Protein AF-A0A034WUW1-F1 (afdb_monomer)

pLDDT: mean 72.84, std 23.63, range [31.59, 98.5]

Foldseek 3Di:
DDDDDDPVNVVVVLVVVVVVLVVQVVVCDPVRRDDRPPPCNVVVCVVPVVCVVPPPVVVVVVVPPPDDDDDDDDDDDDDDDDDDDDDDDDDDDDDDDDDDDPDDDDDDDPPDPPPPPVVVVVVVVVVVVVVVVVVVVVVVVVVVVVVVVVVVVVVVVVVVVVVVVVVVVVVVD

Sequence (173 aa):
MAQKYTAEKIHCKVKNMTKKYREEKTKIGPSGGSPSPWRHYNAVNRIVGCTAVNSALYIETYSYSENSTLNQLLPPSDPPLSPPLPSPSCPLPPSLPSPSLSCPMPSPSPSSATRKRNFSAELLKVLKKQTDILERVADETKHVSEEIIQTVRQHNNLSERFLTLMENIAEKL

Mean predicted aligned error: 21.54 Å

Organism: Bactrocera dorsalis (NCBI:txid27457)

Structure (mmCIF, N/CA/C/O backbone):
data_AF-A0A034WUW1-F1
#
_entry.id   AF-A0A034WUW1-F1
#
loop_
_atom_site.group_PDB
_atom_site.id
_atom_site.type_symbol
_atom_site.label_atom_id
_atom_site.label_alt_id
_atom_site.label_comp_id
_atom_site.label_asym_id
_atom_site.label_entity_id
_atom_site.label_seq_id
_atom_site.pdbx_PDB_ins_code
_atom_site.Cartn_x
_atom_site.Cartn_y
_atom_site.Cartn_z
_atom_site.occupancy
_atom_site.B_iso_or_equiv
_atom_site.auth_seq_id
_atom_site.auth_comp_id
_atom_site.auth_asym_id
_atom_site.auth_atom_id
_atom_site.pdbx_PDB_model_num
ATOM 1 N N . MET A 1 1 ? 29.077 -32.506 -0.656 1.00 51.03 1 MET A N 1
ATOM 2 C CA . MET A 1 1 ? 30.071 -31.476 -0.271 1.00 51.03 1 MET A CA 1
ATOM 3 C C . MET A 1 1 ? 29.436 -30.101 -0.419 1.00 51.03 1 MET A C 1
ATOM 5 O O . MET A 1 1 ? 28.854 -29.847 -1.465 1.00 51.03 1 MET A O 1
ATOM 9 N N . ALA A 1 2 ? 29.501 -29.235 0.597 1.00 67.25 2 ALA A N 1
ATOM 10 C CA . ALA A 1 2 ? 28.924 -27.890 0.513 1.00 67.25 2 ALA A CA 1
ATOM 11 C C . ALA A 1 2 ? 29.846 -26.946 -0.280 1.00 67.25 2 ALA A C 1
ATOM 13 O O . ALA A 1 2 ? 31.010 -26.757 0.075 1.00 67.25 2 ALA A O 1
ATOM 14 N N . GLN A 1 3 ? 29.329 -26.342 -1.351 1.00 76.44 3 GLN A N 1
ATOM 15 C CA . GLN A 1 3 ? 30.064 -25.359 -2.146 1.00 76.44 3 GLN A CA 1
ATOM 16 C C . GLN A 1 3 ? 30.228 -24.066 -1.331 1.00 76.44 3 GLN A C 1
ATOM 18 O O . GLN A 1 3 ? 29.282 -23.293 -1.201 1.00 76.44 3 GLN A O 1
ATOM 23 N N . LYS A 1 4 ? 31.430 -23.805 -0.805 1.00 84.06 4 LYS A N 1
ATOM 24 C CA . LYS A 1 4 ? 31.742 -22.513 -0.175 1.00 84.06 4 LYS A CA 1
ATOM 25 C C . LYS A 1 4 ? 31.723 -21.403 -1.239 1.00 84.06 4 LYS A C 1
ATOM 27 O O . LYS A 1 4 ? 32.369 -21.525 -2.286 1.00 84.06 4 LYS A O 1
ATOM 32 N N . TYR A 1 5 ? 30.974 -20.334 -0.972 1.00 87.94 5 TYR A N 1
ATOM 33 C CA . TYR A 1 5 ? 30.911 -19.126 -1.795 1.00 87.94 5 TYR A CA 1
ATOM 34 C C . TYR A 1 5 ? 31.465 -17.943 -0.997 1.00 87.94 5 TYR A C 1
ATOM 36 O O . TYR A 1 5 ? 30.877 -17.553 0.005 1.00 87.94 5 TYR A O 1
ATOM 44 N N . THR A 1 6 ? 32.580 -17.372 -1.449 1.00 93.44 6 THR A N 1
ATOM 45 C CA . THR A 1 6 ? 33.128 -16.115 -0.915 1.00 93.44 6 THR A CA 1
ATOM 46 C C . THR A 1 6 ? 32.320 -14.915 -1.414 1.00 93.44 6 THR A C 1
ATOM 48 O O . THR A 1 6 ? 31.719 -14.982 -2.495 1.00 93.44 6 THR A O 1
ATOM 51 N N . ALA A 1 7 ? 32.330 -13.809 -0.666 1.00 90.75 7 ALA A N 1
ATOM 52 C CA . ALA A 1 7 ? 31.586 -12.593 -0.996 1.00 90.75 7 ALA A CA 1
ATOM 53 C C . ALA A 1 7 ? 31.936 -12.054 -2.396 1.00 90.75 7 ALA A C 1
ATOM 55 O O . ALA A 1 7 ? 31.043 -11.753 -3.187 1.00 90.75 7 ALA A O 1
ATOM 56 N N . GLU A 1 8 ? 33.216 -12.062 -2.766 1.00 90.81 8 GLU A N 1
ATOM 57 C CA . GLU A 1 8 ? 33.737 -11.615 -4.065 1.00 90.81 8 GLU A CA 1
ATOM 58 C C . GLU A 1 8 ? 33.175 -12.476 -5.200 1.00 90.81 8 GLU A C 1
ATOM 60 O O . GLU A 1 8 ? 32.780 -11.973 -6.253 1.00 90.81 8 GLU A O 1
ATOM 65 N N . LYS A 1 9 ? 33.077 -13.794 -4.978 1.00 92.31 9 LYS A N 1
ATOM 66 C CA . LYS A 1 9 ? 32.525 -14.745 -5.952 1.00 92.31 9 LYS A CA 1
ATOM 67 C C . LYS A 1 9 ? 31.029 -14.514 -6.165 1.00 92.31 9 LYS A C 1
ATOM 69 O O . LYS A 1 9 ? 30.561 -14.609 -7.301 1.00 92.31 9 LYS A O 1
ATOM 74 N N . ILE A 1 10 ? 30.290 -14.186 -5.102 1.00 92.69 10 ILE A N 1
ATOM 75 C CA . ILE A 1 10 ? 28.871 -13.809 -5.174 1.00 92.69 10 ILE A CA 1
ATOM 76 C C . ILE A 1 10 ? 28.727 -12.472 -5.909 1.00 92.69 10 ILE A C 1
ATOM 78 O O . ILE A 1 10 ? 27.993 -12.402 -6.893 1.00 92.69 10 ILE A O 1
ATOM 82 N N . HIS A 1 11 ? 29.479 -11.445 -5.511 1.00 89.00 11 HIS A N 1
ATOM 83 C CA . HIS A 1 11 ? 29.466 -10.117 -6.124 1.00 89.00 11 HIS A CA 1
ATOM 84 C C . HIS A 1 11 ? 29.768 -10.171 -7.631 1.00 89.00 11 HIS A C 1
ATOM 86 O O . HIS A 1 11 ? 28.980 -9.683 -8.445 1.00 89.00 11 HIS A O 1
ATOM 92 N N . CYS A 1 12 ? 30.839 -10.859 -8.037 1.00 91.12 12 CYS A N 1
ATOM 93 C CA . CYS A 1 12 ? 31.170 -11.073 -9.446 1.00 91.12 12 CYS A CA 1
ATOM 94 C C . CYS A 1 12 ? 30.067 -11.838 -10.195 1.00 91.12 12 CYS A C 1
ATOM 96 O O . CYS A 1 12 ? 29.755 -11.507 -11.342 1.00 91.12 12 CYS A O 1
ATOM 98 N N . LYS A 1 13 ? 29.423 -12.831 -9.561 1.00 93.06 13 LYS A N 1
ATOM 99 C CA . LYS A 1 13 ? 28.287 -13.544 -10.164 1.00 93.06 13 LYS A CA 1
ATOM 100 C C . LYS A 1 13 ? 27.092 -12.611 -10.376 1.00 93.06 13 LYS A C 1
ATOM 102 O O . LYS A 1 13 ? 26.541 -12.611 -11.475 1.00 93.06 13 LYS A O 1
ATOM 107 N N . VAL A 1 14 ? 26.732 -11.795 -9.384 1.00 91.62 14 VAL A N 1
ATOM 108 C CA . VAL A 1 14 ? 25.647 -10.803 -9.478 1.00 91.62 14 VAL A CA 1
ATOM 109 C C . VAL A 1 14 ? 25.948 -9.778 -10.573 1.00 91.62 14 VAL A C 1
ATOM 111 O O . VAL A 1 14 ? 25.128 -9.604 -11.473 1.00 91.62 14 VAL A O 1
ATOM 114 N N . LYS A 1 15 ? 27.145 -9.175 -10.581 1.00 90.44 15 LYS A N 1
ATOM 115 C CA . LYS A 1 15 ? 27.585 -8.207 -11.604 1.00 90.44 15 LYS A CA 1
ATOM 116 C C . LYS A 1 15 ? 27.457 -8.781 -13.020 1.00 90.44 15 LYS A C 1
ATOM 118 O O . LYS A 1 15 ? 26.877 -8.139 -13.896 1.00 90.44 15 LYS A O 1
ATOM 123 N N . ASN A 1 16 ? 27.908 -10.019 -13.227 1.00 93.69 16 ASN A N 1
ATOM 124 C CA . ASN A 1 16 ? 27.829 -10.699 -14.522 1.00 93.69 16 ASN A CA 1
ATOM 125 C C . ASN A 1 16 ? 26.386 -11.049 -14.937 1.00 93.69 16 ASN A C 1
ATOM 127 O O . ASN A 1 16 ? 26.044 -10.923 -16.113 1.00 93.69 16 ASN A O 1
ATOM 131 N N . MET A 1 17 ? 25.521 -11.458 -14.001 1.00 94.12 17 MET A N 1
ATOM 132 C CA . MET A 1 17 ? 24.110 -11.747 -14.303 1.00 94.12 17 MET A CA 1
ATOM 133 C C . MET A 1 17 ? 23.308 -10.476 -14.594 1.00 94.12 17 MET A C 1
ATOM 135 O O . MET A 1 17 ? 22.535 -10.457 -15.550 1.00 94.12 17 MET A O 1
ATOM 139 N N . THR A 1 18 ? 23.546 -9.394 -13.851 1.00 90.38 18 THR A N 1
ATOM 140 C CA . THR A 1 18 ? 22.932 -8.082 -14.099 1.00 90.38 18 THR A CA 1
ATOM 141 C C . THR A 1 18 ? 23.393 -7.480 -15.428 1.00 90.38 18 THR A C 1
ATOM 143 O O . THR A 1 18 ? 22.566 -6.923 -16.151 1.00 90.38 18 THR A O 1
ATOM 146 N N . LYS A 1 19 ? 24.677 -7.627 -15.799 1.00 91.94 19 LYS A N 1
ATOM 147 C CA . LYS A 1 19 ? 25.184 -7.219 -17.121 1.00 91.94 19 LYS A CA 1
ATOM 148 C C . LYS A 1 19 ? 24.450 -7.963 -18.242 1.00 91.94 19 LYS A C 1
ATOM 150 O O . LYS A 1 19 ? 23.819 -7.320 -19.078 1.00 91.94 19 LYS A O 1
ATOM 155 N N . LYS A 1 20 ? 24.436 -9.302 -18.200 1.00 92.81 20 LYS A N 1
ATOM 156 C CA . LYS A 1 20 ? 23.768 -10.122 -19.223 1.00 92.81 20 LYS A CA 1
ATOM 157 C C . LYS A 1 20 ? 22.257 -9.869 -19.302 1.00 92.81 20 LYS A C 1
ATOM 159 O O . LYS A 1 20 ? 21.698 -9.839 -20.390 1.00 92.81 20 LYS A O 1
ATOM 164 N N . TYR A 1 21 ? 21.589 -9.621 -18.174 1.00 91.44 21 TYR A N 1
ATOM 165 C CA . TYR A 1 21 ? 20.175 -9.229 -18.164 1.00 91.44 21 TYR A CA 1
ATOM 166 C C . TYR A 1 21 ? 19.915 -7.933 -18.940 1.00 91.44 21 TYR A C 1
ATOM 168 O O . TYR A 1 21 ? 18.954 -7.877 -19.703 1.00 91.44 21 TYR A O 1
ATOM 176 N N . ARG A 1 22 ? 20.774 -6.914 -18.799 1.00 88.81 22 ARG A N 1
ATOM 177 C CA . ARG A 1 22 ? 20.645 -5.658 -19.559 1.00 88.81 22 ARG A CA 1
ATOM 178 C C . ARG A 1 22 ? 20.835 -5.889 -21.062 1.00 88.81 22 ARG A C 1
ATOM 180 O O . ARG A 1 22 ? 20.045 -5.370 -21.842 1.00 88.81 22 ARG A O 1
ATOM 187 N N . GLU A 1 23 ? 21.818 -6.704 -21.446 1.00 89.44 23 GLU A N 1
ATOM 188 C CA . GLU A 1 23 ? 22.092 -7.091 -22.843 1.00 89.44 23 GLU A CA 1
ATOM 189 C C . GLU A 1 23 ? 20.962 -7.909 -23.485 1.00 89.44 23 GLU A C 1
ATOM 191 O O . GLU A 1 23 ? 20.734 -7.806 -24.685 1.00 89.44 23 GLU A O 1
ATOM 196 N N . GLU A 1 24 ? 20.250 -8.734 -22.715 1.00 89.62 24 GLU A N 1
ATOM 197 C CA . GLU A 1 24 ? 19.076 -9.465 -23.207 1.00 89.62 24 GLU A CA 1
ATOM 198 C C . GLU A 1 24 ? 17.829 -8.571 -23.254 1.00 89.62 24 GLU A C 1
ATOM 200 O O . GLU A 1 24 ? 17.064 -8.621 -24.215 1.00 89.62 24 GLU A O 1
ATOM 205 N N . LYS A 1 25 ? 17.644 -7.688 -22.263 1.00 86.94 25 LYS A N 1
ATOM 206 C CA . LYS A 1 25 ? 16.496 -6.771 -22.194 1.00 86.94 25 LYS A CA 1
ATOM 207 C C . LYS A 1 25 ? 16.450 -5.787 -23.367 1.00 86.94 25 LYS A C 1
ATOM 209 O O . LYS A 1 25 ? 15.360 -5.450 -23.821 1.00 86.94 25 LYS A O 1
ATOM 214 N N . THR A 1 26 ? 17.598 -5.346 -23.884 1.00 82.62 26 THR A N 1
ATOM 215 C CA . THR A 1 26 ? 17.645 -4.489 -25.083 1.00 82.62 26 THR A CA 1
ATOM 216 C C . THR A 1 26 ? 17.217 -5.217 -26.359 1.00 82.62 26 THR A C 1
ATOM 218 O O . THR A 1 26 ? 16.694 -4.563 -27.256 1.00 82.62 26 THR A O 1
ATOM 221 N N . LYS A 1 27 ? 17.375 -6.547 -26.440 1.00 83.81 27 LYS A N 1
ATOM 222 C CA . LYS A 1 27 ? 16.994 -7.359 -27.615 1.00 83.81 27 LYS A CA 1
ATOM 223 C C . LYS A 1 27 ? 15.494 -7.647 -27.688 1.00 83.81 27 LYS A C 1
ATOM 225 O O . LYS A 1 27 ? 14.938 -7.683 -28.777 1.00 83.81 27 LYS A O 1
ATOM 230 N N . ILE A 1 28 ? 14.844 -7.847 -26.539 1.00 82.25 28 ILE A N 1
ATOM 231 C CA . ILE A 1 28 ? 13.405 -8.172 -26.450 1.00 82.25 28 ILE A CA 1
ATOM 232 C C . ILE A 1 28 ? 12.528 -6.969 -26.854 1.00 82.25 28 ILE A C 1
ATOM 234 O O . ILE A 1 28 ? 11.404 -7.137 -27.328 1.00 82.25 28 ILE A O 1
ATOM 238 N N . GLY A 1 29 ? 13.054 -5.749 -26.702 1.00 66.56 29 GLY A N 1
ATOM 239 C CA . GLY A 1 29 ? 12.371 -4.513 -27.078 1.00 66.56 29 GLY A CA 1
ATOM 240 C C . GLY A 1 29 ? 11.182 -4.150 -26.169 1.00 66.56 29 GLY A C 1
ATOM 241 O O . GLY A 1 29 ? 10.786 -4.921 -25.293 1.00 66.56 29 GLY A O 1
ATOM 242 N N . PRO A 1 30 ? 10.601 -2.949 -26.345 1.00 64.50 30 PRO A N 1
ATOM 243 C CA . PRO A 1 30 ? 9.511 -2.463 -25.496 1.00 64.50 30 PRO A CA 1
ATOM 244 C C . PRO A 1 30 ? 8.156 -3.131 -25.783 1.00 64.50 30 PRO A C 1
ATOM 246 O O . PRO A 1 30 ? 7.302 -3.141 -24.903 1.00 64.50 30 PRO A O 1
ATOM 249 N N . SER A 1 31 ? 7.956 -3.696 -26.978 1.00 60.00 31 SER A N 1
ATOM 250 C CA . SER A 1 31 ? 6.673 -4.276 -27.413 1.00 60.00 31 SER A CA 1
ATOM 251 C C . SER A 1 31 ? 6.483 -5.754 -27.044 1.00 60.00 31 SER A C 1
ATOM 253 O O . SER A 1 31 ? 5.566 -6.382 -27.558 1.00 60.00 31 SER A O 1
A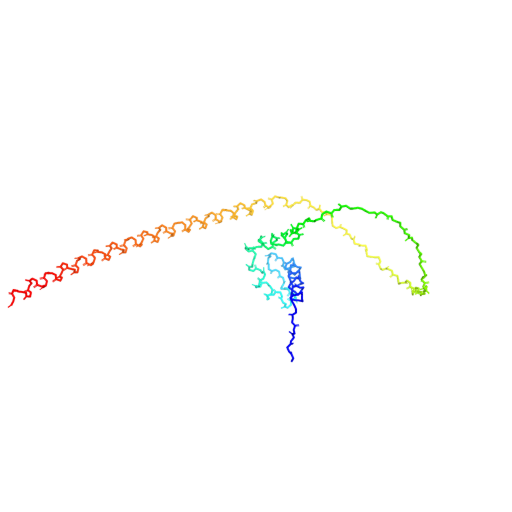TOM 255 N N . GLY A 1 32 ? 7.347 -6.329 -26.199 1.00 58.16 32 GLY A N 1
ATOM 256 C CA . GLY A 1 32 ? 7.279 -7.753 -25.849 1.00 58.16 32 GLY A CA 1
ATOM 257 C C . GLY A 1 32 ? 7.617 -8.671 -27.026 1.00 58.16 32 GLY A C 1
ATOM 258 O O . GLY A 1 32 ? 6.851 -9.578 -27.339 1.00 58.16 32 GLY A O 1
ATOM 259 N N . GLY A 1 33 ? 8.748 -8.415 -27.695 1.00 63.00 33 GLY A N 1
ATOM 260 C CA . GLY A 1 33 ? 9.252 -9.269 -28.770 1.00 63.00 33 GLY A CA 1
ATOM 261 C C . GLY A 1 33 ? 9.662 -10.667 -28.289 1.00 63.00 33 GLY A C 1
ATOM 262 O O . GLY A 1 33 ? 9.476 -11.023 -27.124 1.00 63.00 33 GLY A O 1
ATOM 263 N N . SER A 1 34 ? 10.236 -11.460 -29.200 1.00 67.31 34 SER A N 1
ATOM 264 C CA . SER A 1 34 ? 10.596 -12.865 -28.960 1.00 67.31 34 SER A CA 1
ATOM 265 C C . SER A 1 34 ? 11.269 -13.090 -27.593 1.00 67.31 34 SER A C 1
ATOM 267 O O . SER A 1 34 ? 12.207 -12.357 -27.257 1.00 67.31 34 SER A O 1
ATOM 269 N N . PRO A 1 35 ? 10.834 -14.099 -26.808 1.00 77.25 35 PRO A N 1
ATOM 270 C CA . PRO A 1 35 ? 11.398 -14.378 -25.491 1.00 77.25 35 PRO A CA 1
ATOM 271 C C . PRO A 1 35 ? 12.921 -14.519 -25.525 1.00 77.25 35 PRO A C 1
ATOM 273 O O . PRO A 1 35 ? 13.477 -15.103 -26.456 1.00 77.25 35 PRO A O 1
ATOM 276 N N . SER A 1 36 ? 13.607 -14.029 -24.486 1.00 83.44 36 SER A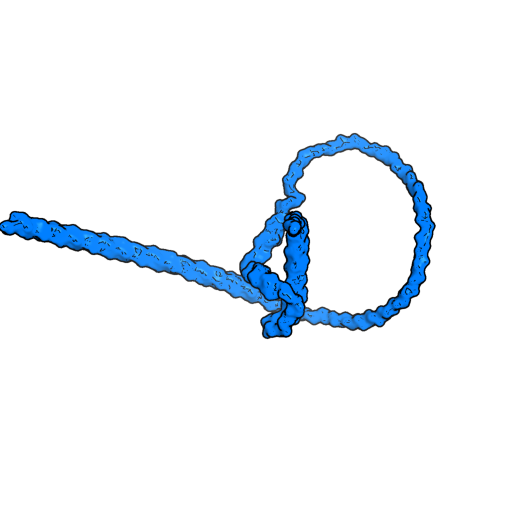 N 1
ATOM 277 C CA . SER A 1 36 ? 15.061 -14.196 -24.394 1.00 83.44 36 SER A CA 1
ATOM 278 C C . SER A 1 36 ? 15.429 -15.689 -24.412 1.00 83.44 36 SER A C 1
ATOM 280 O O . SER A 1 36 ? 14.921 -16.447 -23.579 1.00 83.44 36 SER A O 1
ATOM 282 N N . PRO A 1 37 ? 16.368 -16.120 -25.278 1.00 85.81 37 PRO A N 1
ATOM 283 C CA . PRO A 1 37 ? 16.879 -17.492 -25.279 1.00 85.81 37 PRO A CA 1
ATOM 284 C C . PRO A 1 37 ? 17.708 -17.806 -24.021 1.00 85.81 37 PRO A C 1
ATOM 286 O O . PRO A 1 37 ? 18.109 -18.947 -23.782 1.00 85.81 37 PRO A O 1
ATOM 289 N N . TRP A 1 38 ? 18.005 -16.806 -23.186 1.00 92.88 38 TRP A N 1
ATOM 290 C CA . TRP A 1 38 ? 18.744 -17.005 -21.954 1.00 92.88 38 TRP A CA 1
ATOM 291 C C . TRP A 1 38 ? 17.827 -17.512 -20.834 1.00 92.88 38 TRP A C 1
ATOM 293 O O . TRP A 1 38 ? 17.136 -16.744 -20.173 1.00 92.88 38 TRP A O 1
ATOM 303 N N . ARG A 1 39 ? 17.915 -18.815 -20.540 1.00 92.75 39 ARG A N 1
ATOM 304 C CA . ARG A 1 39 ? 17.139 -19.541 -19.506 1.00 92.75 39 ARG A CA 1
ATOM 305 C C . ARG A 1 39 ? 17.009 -18.882 -18.118 1.00 92.75 39 ARG A C 1
ATOM 307 O O . ARG A 1 39 ? 16.109 -19.232 -17.366 1.00 92.75 39 ARG A O 1
ATOM 314 N N . HIS A 1 40 ? 17.911 -17.973 -17.739 1.00 92.00 40 HIS A N 1
ATOM 315 C CA . HIS A 1 40 ? 17.858 -17.275 -16.446 1.00 92.00 40 HIS A CA 1
ATOM 316 C C . HIS A 1 40 ? 17.198 -15.886 -16.527 1.00 92.00 40 HIS A C 1
ATOM 318 O O . HIS A 1 40 ? 16.998 -15.265 -15.484 1.00 92.00 40 HIS A O 1
ATOM 324 N N . TYR A 1 41 ? 16.823 -15.409 -17.722 1.00 91.25 41 TYR A N 1
ATOM 325 C CA . TYR A 1 41 ? 16.250 -14.079 -17.940 1.00 91.25 41 TYR A CA 1
ATOM 326 C C . TYR A 1 41 ? 15.029 -13.828 -17.053 1.00 91.25 41 TYR A C 1
ATOM 328 O O . TYR A 1 41 ? 15.021 -12.854 -16.311 1.00 91.25 41 TYR A O 1
ATOM 336 N N . ASN A 1 42 ? 14.041 -14.730 -17.044 1.00 89.31 42 ASN A N 1
ATOM 337 C CA . ASN A 1 42 ? 12.825 -14.556 -16.241 1.00 89.31 42 ASN A CA 1
ATOM 338 C C . ASN A 1 42 ? 13.111 -14.509 -14.730 1.00 89.31 42 ASN A C 1
ATOM 340 O O . ASN A 1 42 ? 12.523 -13.695 -14.021 1.00 89.31 42 ASN A O 1
ATOM 344 N N . ALA A 1 43 ? 14.044 -15.328 -14.236 1.00 91.12 43 ALA A N 1
ATOM 345 C CA . ALA A 1 43 ? 14.441 -15.315 -12.829 1.00 91.12 43 ALA A CA 1
ATOM 346 C C . ALA A 1 43 ? 15.133 -13.994 -12.449 1.00 91.12 43 ALA A C 1
ATOM 348 O O . ALA A 1 43 ? 14.772 -13.370 -11.454 1.00 91.12 43 ALA A O 1
ATOM 349 N N . VAL A 1 44 ? 16.073 -13.520 -13.274 1.00 90.50 44 VAL A N 1
ATOM 350 C CA . VAL A 1 44 ? 16.772 -12.248 -13.032 1.00 90.50 44 VAL A CA 1
ATOM 351 C C . VAL A 1 44 ? 15.841 -11.049 -13.240 1.00 90.50 44 VAL A C 1
ATOM 353 O O . VAL A 1 44 ? 15.920 -10.093 -12.480 1.00 90.50 44 VAL A O 1
ATOM 356 N N . ASN A 1 45 ? 14.892 -11.110 -14.178 1.00 88.81 45 ASN A N 1
ATOM 357 C CA . ASN A 1 45 ? 13.882 -10.071 -14.386 1.00 88.81 45 ASN A CA 1
ATOM 358 C C . ASN A 1 45 ? 12.938 -9.924 -13.181 1.00 88.81 45 ASN A C 1
ATOM 360 O O . ASN A 1 45 ? 12.579 -8.804 -12.841 1.00 88.81 45 ASN A O 1
ATOM 364 N N . ARG A 1 46 ? 12.581 -11.015 -12.491 1.00 87.88 46 ARG A N 1
ATOM 365 C CA . ARG A 1 46 ? 11.796 -10.943 -11.243 1.00 87.88 46 ARG A CA 1
ATOM 366 C C . ARG A 1 46 ? 12.557 -10.273 -10.094 1.00 87.88 46 ARG A C 1
ATOM 368 O O . ARG A 1 46 ? 11.934 -9.634 -9.259 1.00 87.88 46 ARG A O 1
ATOM 375 N N . ILE A 1 47 ? 13.884 -10.405 -10.054 1.00 87.12 47 ILE A N 1
ATOM 376 C CA . ILE A 1 47 ? 14.729 -9.837 -8.989 1.00 87.12 47 ILE A CA 1
ATOM 377 C C . ILE A 1 47 ? 15.125 -8.384 -9.309 1.00 87.12 47 ILE A C 1
ATOM 379 O O . ILE A 1 47 ? 15.026 -7.507 -8.460 1.00 87.12 47 ILE A O 1
ATOM 383 N N . VAL A 1 48 ? 15.570 -8.120 -10.541 1.00 84.38 48 VAL A N 1
ATOM 384 C CA . VAL A 1 48 ? 16.191 -6.851 -10.975 1.00 84.38 48 VAL A CA 1
ATOM 385 C C . VAL A 1 48 ? 15.224 -5.962 -11.769 1.00 84.38 48 VAL A C 1
ATOM 387 O O . VAL A 1 48 ? 15.413 -4.753 -11.852 1.00 84.38 48 VAL A O 1
ATOM 390 N N . GLY A 1 49 ? 14.173 -6.528 -12.365 1.00 73.69 49 GLY A N 1
ATOM 391 C CA . GLY A 1 49 ? 13.145 -5.755 -13.067 1.00 73.69 49 GLY A CA 1
ATOM 392 C C . GLY A 1 49 ? 12.212 -5.008 -12.112 1.00 73.69 49 GLY A C 1
ATOM 393 O O . GLY A 1 49 ? 11.803 -3.892 -12.421 1.00 73.69 49 GLY A O 1
ATOM 394 N N . CYS A 1 50 ? 11.931 -5.582 -10.939 1.00 61.94 50 CYS A N 1
ATOM 395 C CA . CYS A 1 50 ? 11.071 -4.982 -9.914 1.00 61.94 50 CYS A CA 1
ATOM 396 C C . CYS A 1 50 ? 11.757 -3.858 -9.114 1.00 61.94 50 CYS A C 1
ATOM 398 O O . CYS A 1 50 ? 11.076 -2.977 -8.601 1.00 61.94 50 CYS A O 1
ATOM 400 N N . THR A 1 51 ? 13.093 -3.829 -9.035 1.00 59.88 51 THR A N 1
ATOM 401 C CA . THR A 1 51 ? 13.847 -2.806 -8.277 1.00 59.88 51 THR A CA 1
ATOM 402 C C . THR A 1 51 ? 14.042 -1.482 -9.028 1.00 59.88 51 THR A C 1
ATOM 404 O O . THR A 1 51 ? 14.660 -0.557 -8.502 1.00 59.88 51 THR A O 1
ATOM 407 N N . ALA A 1 52 ? 13.477 -1.343 -10.233 1.00 52.94 52 ALA A N 1
ATOM 408 C CA . ALA A 1 52 ? 13.605 -0.152 -11.078 1.00 52.94 52 ALA A CA 1
ATOM 409 C C . ALA A 1 52 ? 13.033 1.145 -10.464 1.00 52.94 52 ALA A C 1
ATOM 411 O O . ALA A 1 52 ? 13.373 2.228 -10.929 1.00 52.94 52 ALA A O 1
ATOM 412 N N . VAL A 1 53 ? 12.201 1.052 -9.420 1.00 47.56 53 VAL A N 1
ATOM 413 C CA . VAL A 1 53 ? 11.664 2.217 -8.690 1.00 47.56 53 VAL A CA 1
ATOM 414 C C . VAL A 1 53 ? 12.713 2.849 -7.757 1.00 47.56 53 VAL A C 1
ATOM 416 O O . VAL A 1 53 ? 12.581 4.012 -7.401 1.00 47.56 53 VAL A O 1
ATOM 419 N N . ASN A 1 54 ? 13.781 2.124 -7.392 1.00 46.28 54 ASN A N 1
ATOM 420 C CA . ASN A 1 54 ? 14.780 2.586 -6.418 1.00 46.28 54 ASN A CA 1
ATOM 421 C C . ASN A 1 54 ? 16.238 2.437 -6.906 1.00 46.28 54 ASN A C 1
ATOM 423 O O . ASN A 1 54 ? 17.157 2.167 -6.135 1.00 46.28 54 ASN A O 1
ATOM 427 N N . SER A 1 55 ? 16.477 2.590 -8.213 1.00 51.84 55 SER A N 1
ATOM 428 C CA . SER A 1 55 ? 17.821 2.439 -8.795 1.00 51.84 55 SER A CA 1
ATOM 429 C C . SER A 1 55 ? 18.747 3.652 -8.615 1.00 51.84 55 SER A C 1
ATOM 431 O O . SER A 1 55 ? 19.886 3.595 -9.072 1.00 51.84 55 SER A O 1
ATOM 433 N N . ALA A 1 56 ? 18.277 4.742 -7.996 1.00 50.69 56 ALA A N 1
ATOM 434 C CA . ALA A 1 56 ? 19.088 5.934 -7.730 1.00 50.69 56 ALA A CA 1
ATOM 435 C C . ALA A 1 56 ? 20.050 5.729 -6.543 1.00 50.69 56 ALA A C 1
ATOM 437 O O . ALA A 1 56 ? 21.241 6.003 -6.675 1.00 50.69 56 ALA A O 1
ATOM 438 N N . LEU A 1 57 ? 19.567 5.147 -5.435 1.00 50.22 57 LEU A N 1
ATOM 439 C CA . LEU A 1 57 ? 20.361 4.959 -4.211 1.00 50.22 57 LEU A CA 1
ATOM 440 C C . LEU A 1 57 ? 21.598 4.064 -4.405 1.00 50.22 57 LEU A C 1
ATOM 442 O O . LEU A 1 57 ? 22.591 4.228 -3.706 1.00 50.22 57 LEU A O 1
ATOM 446 N N . TYR A 1 58 ? 21.578 3.135 -5.367 1.00 50.47 58 TYR A N 1
ATOM 447 C CA . TYR A 1 58 ? 22.659 2.153 -5.532 1.00 50.47 58 TYR A CA 1
ATOM 448 C C . TYR A 1 58 ? 23.923 2.697 -6.223 1.00 50.47 58 TYR A C 1
ATOM 450 O O . TYR A 1 58 ? 24.921 1.986 -6.291 1.00 50.47 58 TYR A O 1
ATOM 458 N N . ILE A 1 59 ? 23.910 3.919 -6.770 1.00 51.69 59 ILE A N 1
ATOM 459 C CA . ILE A 1 59 ? 25.131 4.536 -7.327 1.00 51.69 59 ILE A CA 1
ATOM 460 C C . ILE A 1 59 ? 25.852 5.368 -6.257 1.00 51.69 59 ILE A C 1
ATOM 462 O O . ILE A 1 59 ? 27.075 5.312 -6.167 1.00 51.69 59 ILE A O 1
ATOM 466 N N . GLU A 1 60 ? 25.103 6.067 -5.406 1.00 45.47 60 GLU A N 1
ATOM 467 C CA . GLU A 1 60 ? 25.644 7.016 -4.426 1.00 45.47 60 GLU A CA 1
ATOM 468 C C . GLU A 1 60 ? 26.403 6.333 -3.274 1.00 45.47 60 GLU A C 1
ATOM 470 O O . GLU A 1 60 ? 27.453 6.816 -2.851 1.00 45.47 60 GLU A O 1
ATOM 475 N N . THR A 1 61 ? 25.962 5.148 -2.828 1.00 49.22 61 THR A N 1
ATOM 476 C CA . THR A 1 61 ? 26.662 4.388 -1.769 1.00 49.22 61 THR A CA 1
ATOM 477 C C . THR A 1 61 ? 28.062 3.915 -2.185 1.00 49.22 61 THR A C 1
ATOM 479 O O . THR A 1 61 ? 28.915 3.710 -1.327 1.00 49.22 61 THR A O 1
ATOM 482 N N . TYR A 1 62 ? 28.324 3.745 -3.487 1.00 49.78 62 TYR A N 1
ATOM 483 C CA . TYR A 1 62 ? 29.608 3.238 -3.993 1.00 49.78 62 TYR A CA 1
ATOM 484 C C . TYR A 1 62 ? 30.620 4.335 -4.347 1.00 49.78 62 TYR A C 1
ATOM 486 O O . TYR A 1 62 ? 31.787 4.018 -4.554 1.00 49.78 62 TYR A O 1
ATOM 494 N N . SER A 1 63 ? 30.217 5.609 -4.401 1.00 42.19 63 SER A N 1
ATOM 495 C CA . SER A 1 63 ? 31.133 6.733 -4.656 1.00 42.19 63 SER A CA 1
ATOM 496 C C . SER A 1 63 ? 31.730 7.365 -3.392 1.00 42.19 63 SER A C 1
ATOM 498 O O . SER A 1 63 ? 32.550 8.268 -3.514 1.00 42.19 63 SER A O 1
ATOM 500 N N . TYR A 1 64 ? 31.323 6.930 -2.193 1.00 38.72 64 TYR A N 1
ATOM 501 C CA . TYR A 1 64 ? 31.675 7.589 -0.923 1.00 38.72 64 TYR A CA 1
ATOM 502 C C . TYR A 1 64 ? 32.600 6.765 -0.001 1.00 38.72 64 TYR A C 1
ATOM 504 O O . TYR A 1 64 ? 32.809 7.140 1.148 1.00 38.72 64 TYR A O 1
ATOM 512 N N . SER A 1 65 ? 33.149 5.629 -0.457 1.00 41.47 65 SER A N 1
ATOM 513 C CA . SER A 1 65 ? 33.942 4.722 0.401 1.00 41.47 65 SER A CA 1
ATOM 514 C C . SER A 1 65 ? 35.448 4.678 0.108 1.00 41.47 65 SER A C 1
ATOM 516 O O . SER A 1 65 ? 36.100 3.726 0.532 1.00 41.47 65 SER A O 1
ATOM 518 N N . GLU A 1 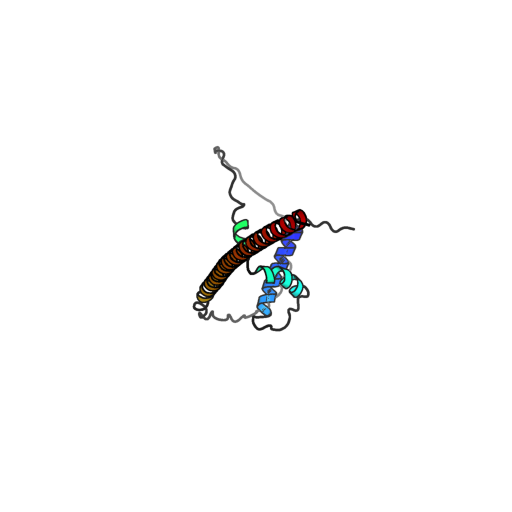66 ? 36.012 5.648 -0.621 1.00 42.59 66 GLU A N 1
ATOM 519 C CA . GLU A 1 66 ? 37.424 5.600 -1.062 1.00 42.59 66 GLU A CA 1
ATOM 520 C C . GLU A 1 66 ? 38.290 6.793 -0.610 1.00 42.59 66 GLU A C 1
ATOM 522 O O . GLU A 1 66 ? 39.443 6.911 -1.015 1.00 42.59 66 GLU A O 1
ATOM 527 N N . ASN A 1 67 ? 37.775 7.680 0.251 1.00 43.34 67 ASN A N 1
ATOM 528 C CA . ASN A 1 67 ? 38.476 8.911 0.634 1.00 43.34 67 ASN A CA 1
ATOM 529 C C . ASN A 1 67 ? 38.209 9.397 2.075 1.00 43.34 67 ASN A C 1
ATOM 531 O O . ASN A 1 67 ? 37.756 10.522 2.272 1.00 43.34 67 ASN A O 1
ATOM 535 N N . SER A 1 68 ? 38.568 8.598 3.094 1.00 33.81 68 SER A N 1
ATOM 536 C CA . SER A 1 68 ? 38.820 9.147 4.442 1.00 33.81 68 SER A CA 1
ATOM 537 C C . SER A 1 68 ? 39.704 8.269 5.349 1.00 33.81 68 SER A C 1
ATOM 539 O O . SER A 1 68 ? 39.194 7.464 6.122 1.00 33.81 68 SER A O 1
ATOM 541 N N . THR A 1 69 ? 41.026 8.496 5.310 1.00 34.78 69 THR A N 1
ATOM 542 C CA . THR A 1 69 ? 41.916 8.384 6.488 1.00 34.78 69 THR A CA 1
ATOM 543 C C . THR A 1 69 ? 42.999 9.468 6.393 1.00 34.78 69 THR A C 1
ATOM 545 O O . THR A 1 69 ? 43.531 9.722 5.315 1.00 34.78 69 THR A O 1
ATOM 548 N N . LEU A 1 70 ? 43.295 10.139 7.510 1.00 35.59 70 LEU A N 1
ATOM 549 C CA . LEU A 1 70 ? 44.114 11.357 7.582 1.00 35.59 70 LEU A CA 1
ATOM 550 C C . LEU A 1 70 ? 45.641 11.150 7.487 1.00 35.59 70 LEU A C 1
ATOM 552 O O . LEU A 1 70 ? 46.194 10.219 8.062 1.00 35.59 70 LEU A O 1
ATOM 556 N N . ASN A 1 71 ? 46.284 12.135 6.852 1.00 32.84 71 ASN A N 1
ATOM 557 C CA . ASN A 1 71 ? 47.643 12.674 7.030 1.00 32.84 71 ASN A CA 1
ATOM 558 C C . ASN A 1 71 ? 48.582 12.062 8.097 1.00 32.84 71 ASN A C 1
ATOM 560 O O . ASN A 1 71 ? 48.275 12.099 9.290 1.00 32.84 71 ASN A O 1
ATOM 564 N N . GLN A 1 72 ? 49.842 11.811 7.700 1.00 32.03 72 GLN A N 1
ATOM 565 C CA . GLN A 1 72 ? 51.014 12.270 8.469 1.00 32.03 72 GLN A CA 1
ATOM 566 C C . GLN A 1 72 ? 52.278 12.478 7.590 1.00 32.03 72 GLN A C 1
ATOM 568 O O . GLN A 1 72 ? 52.711 11.573 6.891 1.00 32.03 72 GLN A O 1
ATOM 573 N N . LEU A 1 73 ? 52.779 13.721 7.634 1.00 31.59 73 LEU A N 1
ATOM 574 C CA . LEU A 1 73 ? 54.030 14.379 7.188 1.00 31.59 73 LEU A CA 1
ATOM 575 C C . LEU A 1 73 ? 55.116 13.664 6.317 1.00 31.59 73 LEU A C 1
ATOM 577 O O . LEU A 1 73 ? 55.501 12.524 6.538 1.00 31.59 73 LEU A O 1
ATOM 581 N N . LEU A 1 74 ? 55.708 14.462 5.409 1.00 34.16 74 LEU A N 1
ATOM 582 C CA . LEU A 1 74 ? 56.933 14.272 4.582 1.00 34.16 74 LEU A CA 1
ATOM 583 C C . LEU A 1 74 ? 58.042 15.272 5.037 1.00 34.16 74 LEU A C 1
ATOM 585 O O . LEU A 1 74 ? 57.692 16.171 5.808 1.00 34.16 74 LEU A O 1
ATOM 589 N N . PRO A 1 75 ? 59.278 15.327 4.461 1.00 62.69 75 PRO A N 1
ATOM 590 C CA . PRO A 1 75 ? 60.167 14.343 3.784 1.00 62.69 75 PRO A CA 1
ATOM 591 C C . PRO A 1 75 ? 61.593 14.407 4.453 1.00 62.69 75 PRO A C 1
ATOM 593 O O . PRO A 1 75 ? 61.604 14.538 5.676 1.00 62.69 75 PRO A O 1
ATOM 596 N N . PRO A 1 76 ? 62.792 14.449 3.794 1.00 52.94 76 PRO A N 1
ATOM 597 C CA . PRO A 1 76 ? 63.293 13.930 2.496 1.00 52.94 76 PRO A CA 1
ATOM 598 C C . PRO A 1 76 ? 64.637 13.139 2.562 1.00 52.94 76 PRO A C 1
ATOM 600 O O . PRO A 1 76 ? 65.384 13.246 3.532 1.00 52.94 76 PRO A O 1
ATOM 603 N N . SER A 1 77 ? 65.011 12.448 1.470 1.00 33.09 77 SER A N 1
ATOM 604 C CA . SER A 1 77 ? 66.378 12.399 0.878 1.00 33.09 77 SER A CA 1
ATOM 605 C C . SER A 1 77 ? 66.379 11.586 -0.434 1.00 33.09 77 SER A C 1
ATOM 607 O O . SER A 1 77 ? 65.696 10.567 -0.513 1.00 33.09 77 SER A O 1
ATOM 609 N N . ASP A 1 78 ? 67.128 12.047 -1.444 1.00 41.72 78 ASP A N 1
ATOM 610 C CA . ASP A 1 78 ? 67.138 11.533 -2.832 1.00 41.72 78 ASP A CA 1
ATOM 611 C C . ASP A 1 78 ? 68.275 10.479 -3.102 1.00 41.72 78 ASP A C 1
ATOM 613 O O . ASP A 1 78 ? 68.632 9.762 -2.169 1.00 41.72 78 ASP A O 1
ATOM 617 N N . PRO A 1 79 ? 68.812 10.251 -4.333 1.00 53.56 79 PRO A N 1
ATOM 618 C CA . PRO A 1 79 ? 68.515 9.057 -5.147 1.00 53.56 79 PRO A CA 1
ATOM 619 C C . PRO A 1 79 ? 69.819 8.313 -5.591 1.00 53.56 79 PRO A C 1
ATOM 621 O O . PRO A 1 79 ? 70.777 8.285 -4.826 1.00 53.56 79 PRO A O 1
ATOM 624 N N . PRO A 1 80 ? 69.983 7.848 -6.852 1.00 55.59 80 PRO A N 1
ATOM 625 C CA . PRO A 1 80 ? 69.386 6.706 -7.571 1.00 55.59 80 PRO A CA 1
ATOM 626 C C . PRO A 1 80 ? 70.426 5.586 -7.870 1.00 55.59 80 PRO A C 1
ATOM 628 O O . PRO A 1 80 ? 71.608 5.770 -7.608 1.00 55.59 80 PRO A O 1
ATOM 631 N N . LEU A 1 81 ? 70.038 4.477 -8.530 1.00 33.72 81 LEU A N 1
ATOM 632 C CA . LEU A 1 81 ? 70.920 3.708 -9.446 1.00 33.72 81 LEU A CA 1
ATOM 633 C C . LEU A 1 81 ? 70.138 2.682 -10.306 1.00 33.72 81 LEU A C 1
ATOM 635 O O . LEU A 1 81 ? 69.219 2.022 -9.828 1.00 33.72 81 LEU A O 1
ATOM 639 N N . SER A 1 82 ? 70.525 2.559 -11.580 1.00 41.31 82 SER A N 1
ATOM 640 C CA . SER A 1 82 ? 69.943 1.691 -12.637 1.00 41.31 82 SER A CA 1
ATOM 641 C C . SER A 1 82 ? 70.958 0.572 -13.031 1.00 41.31 82 SER A C 1
ATOM 643 O O . SER A 1 82 ? 71.989 0.481 -12.370 1.00 41.31 82 SER A O 1
ATOM 645 N N . PRO A 1 83 ? 70.878 -0.127 -14.194 1.00 54.47 83 PRO A N 1
ATOM 646 C CA . PRO A 1 83 ? 69.874 -1.075 -14.722 1.00 54.47 83 PRO A CA 1
ATOM 647 C C . PRO A 1 83 ? 70.492 -2.512 -14.974 1.00 54.47 83 PRO A C 1
ATOM 649 O O . PRO A 1 83 ? 71.086 -3.027 -14.037 1.00 54.47 83 PRO A O 1
ATOM 652 N N . PRO A 1 84 ? 70.412 -3.203 -16.150 1.00 50.72 84 PRO A N 1
ATOM 653 C CA . PRO A 1 84 ? 69.345 -4.138 -16.592 1.00 50.72 84 PRO A CA 1
ATOM 654 C C . PRO A 1 84 ? 69.765 -5.576 -17.053 1.00 50.72 84 PRO A C 1
ATOM 656 O O . PRO A 1 84 ? 70.920 -5.820 -17.383 1.00 50.72 84 PRO A O 1
ATOM 659 N N . LEU A 1 85 ? 68.747 -6.433 -17.311 1.00 39.88 85 LEU A N 1
ATOM 660 C CA . LEU A 1 85 ? 68.729 -7.606 -18.243 1.00 39.88 85 LEU A CA 1
ATOM 661 C C . LEU A 1 85 ? 69.605 -8.848 -17.868 1.00 39.88 85 LEU A C 1
ATOM 663 O O . LEU A 1 85 ? 70.347 -8.745 -16.895 1.00 39.88 85 LEU A O 1
ATOM 667 N N . PRO A 1 86 ? 69.495 -10.050 -18.517 1.00 42.66 86 PRO A N 1
ATOM 668 C CA . PRO A 1 86 ? 69.077 -10.359 -19.900 1.00 42.66 86 PRO A CA 1
ATOM 669 C C . PRO A 1 86 ? 67.848 -11.279 -20.097 1.00 42.66 86 PRO A C 1
ATOM 671 O O . PRO A 1 86 ? 67.504 -12.118 -19.267 1.00 42.66 86 PRO A O 1
ATOM 674 N N . SER A 1 87 ? 67.234 -11.159 -21.278 1.00 45.91 87 SER A N 1
ATOM 675 C CA . SER A 1 87 ? 66.207 -12.067 -21.819 1.00 45.91 87 SER A CA 1
ATOM 676 C C . SER A 1 87 ? 66.813 -13.329 -22.455 1.00 45.91 87 SER A C 1
ATOM 678 O O . SER A 1 87 ? 67.881 -13.235 -23.060 1.00 45.91 87 SER A O 1
ATOM 680 N N . PRO A 1 88 ? 66.080 -14.457 -22.499 1.00 48.41 88 PRO A N 1
ATOM 681 C CA . PRO A 1 88 ? 66.242 -15.477 -23.530 1.00 48.41 88 PRO A CA 1
ATOM 682 C C . PRO A 1 88 ? 65.105 -15.402 -24.568 1.00 48.41 88 PRO A C 1
ATOM 684 O O . PRO A 1 88 ? 63.931 -15.591 -24.255 1.00 48.41 88 PRO A O 1
ATOM 687 N N . SER A 1 89 ? 65.464 -15.129 -25.822 1.00 42.06 89 SER A N 1
ATOM 688 C CA . SER A 1 89 ? 64.571 -15.192 -26.991 1.00 42.06 89 SER A CA 1
ATOM 689 C C . SER A 1 89 ? 64.238 -16.639 -27.378 1.00 42.06 89 SER A C 1
ATOM 691 O O . SER A 1 89 ? 65.117 -17.484 -27.237 1.00 42.06 89 SER A O 1
ATOM 693 N N . CYS A 1 90 ? 63.034 -16.896 -27.925 1.00 39.62 90 CYS A N 1
ATOM 694 C CA . CYS A 1 90 ? 62.667 -17.953 -28.908 1.00 39.62 90 CYS A CA 1
ATOM 695 C C . CYS A 1 90 ? 61.117 -18.032 -29.073 1.00 39.62 90 CYS A C 1
ATOM 697 O O . CYS A 1 90 ? 60.407 -17.480 -28.236 1.00 39.62 90 CYS A O 1
ATOM 699 N N . PRO A 1 91 ? 60.553 -18.594 -30.167 1.00 44.66 91 PRO A N 1
ATOM 700 C CA . PRO A 1 91 ? 60.332 -17.854 -31.415 1.00 44.66 91 PRO A CA 1
ATOM 701 C C . PRO A 1 91 ? 58.844 -17.773 -31.841 1.00 44.66 91 PRO A C 1
ATOM 703 O O . PRO A 1 91 ? 57.981 -18.469 -31.310 1.00 44.66 91 PRO A O 1
ATOM 706 N N . LEU A 1 92 ? 58.543 -16.937 -32.844 1.00 44.59 92 LEU A N 1
ATOM 707 C CA . LEU A 1 92 ? 57.205 -16.819 -33.447 1.00 44.59 92 LEU A CA 1
ATOM 708 C C . LEU A 1 92 ? 56.788 -18.097 -34.215 1.00 44.59 92 LEU A C 1
ATOM 710 O O . LEU A 1 92 ? 57.576 -18.586 -35.027 1.00 44.59 92 LEU A O 1
ATOM 714 N N . PRO A 1 93 ? 55.527 -18.557 -34.092 1.00 54.91 93 PRO A N 1
ATOM 715 C CA . PRO A 1 93 ? 54.844 -19.325 -35.133 1.00 54.91 93 PRO A CA 1
ATOM 716 C C . PRO A 1 93 ? 54.228 -18.391 -36.209 1.00 54.91 93 PRO A C 1
ATOM 718 O O . PRO A 1 93 ? 54.026 -17.201 -35.948 1.00 54.91 93 PRO A O 1
ATOM 721 N N . PRO A 1 94 ? 53.939 -18.895 -37.426 1.00 48.97 94 PRO A N 1
ATOM 722 C CA . PRO A 1 94 ? 53.623 -18.060 -38.588 1.00 48.97 94 PRO A CA 1
ATOM 723 C C . PRO A 1 94 ? 52.209 -17.457 -38.596 1.00 48.97 94 PRO A C 1
ATOM 725 O O . PRO A 1 94 ? 51.271 -17.952 -37.972 1.00 48.97 94 PRO A O 1
ATOM 728 N N . SER A 1 95 ? 52.073 -16.382 -39.371 1.00 41.47 95 SER A N 1
ATOM 729 C CA . SER A 1 95 ? 50.863 -15.586 -39.574 1.00 41.47 95 SER A CA 1
ATOM 730 C C . SER A 1 95 ? 49.723 -16.356 -40.254 1.00 41.47 95 SER A C 1
ATOM 732 O O . SER A 1 95 ? 49.866 -16.872 -41.361 1.00 41.47 95 SER A O 1
ATOM 734 N N . LEU A 1 96 ? 48.544 -16.337 -39.625 1.00 42.72 96 LEU A N 1
ATOM 735 C CA . LEU A 1 96 ? 47.269 -16.682 -40.261 1.00 42.72 96 LEU A CA 1
ATOM 736 C C . LEU A 1 96 ? 46.723 -15.475 -41.054 1.00 42.72 96 LEU A C 1
ATOM 738 O O . LEU A 1 96 ? 46.870 -14.340 -40.593 1.00 42.72 96 LEU A O 1
ATOM 742 N N . PRO A 1 97 ? 46.077 -15.682 -42.217 1.00 43.12 97 PRO A N 1
ATOM 743 C CA . PRO A 1 97 ? 45.519 -14.592 -43.013 1.00 43.12 97 PRO A CA 1
ATOM 744 C C . PRO A 1 97 ? 44.232 -14.026 -42.392 1.00 43.12 97 PRO A C 1
ATOM 746 O O . PRO A 1 97 ? 43.288 -14.759 -42.091 1.00 43.12 97 PRO A O 1
ATOM 749 N N . SER A 1 98 ? 44.178 -12.703 -42.244 1.00 44.59 98 SER A N 1
ATOM 750 C CA . SER A 1 98 ? 42.999 -11.973 -41.764 1.00 44.59 98 SER A CA 1
ATOM 751 C C . SER A 1 98 ? 41.852 -11.995 -42.787 1.00 44.59 98 SER A C 1
ATOM 753 O O . SER A 1 98 ? 42.073 -11.605 -43.935 1.00 44.59 98 SER A O 1
ATOM 755 N N . PRO A 1 99 ? 40.608 -12.338 -42.401 1.00 44.97 99 PRO A N 1
ATOM 756 C CA . PRO A 1 99 ? 39.441 -12.069 -43.231 1.00 44.97 99 PRO A CA 1
ATOM 757 C C . PRO A 1 99 ? 39.050 -10.585 -43.138 1.00 44.97 99 PRO A C 1
ATOM 759 O O . PRO A 1 99 ? 38.702 -10.083 -42.067 1.00 44.97 99 PRO A O 1
ATOM 762 N N . SER A 1 100 ? 39.078 -9.883 -44.270 1.00 46.44 100 SER A N 1
ATOM 763 C CA . SER A 1 100 ? 38.651 -8.483 -44.377 1.00 46.44 100 SER A CA 1
ATOM 764 C C . SER A 1 100 ? 37.135 -8.344 -44.196 1.00 46.44 100 SER A C 1
ATOM 766 O O . SER A 1 100 ? 36.369 -8.510 -45.144 1.00 46.44 100 SER A O 1
ATOM 768 N N . LEU A 1 101 ? 36.689 -8.009 -42.983 1.00 42.31 101 LEU A N 1
ATOM 769 C CA . LEU A 1 101 ? 35.296 -7.648 -42.710 1.00 42.31 101 LEU A CA 1
ATOM 770 C C . LEU A 1 101 ? 35.084 -6.141 -42.898 1.00 42.31 101 LEU A C 1
ATOM 772 O O . LEU A 1 101 ? 35.266 -5.344 -41.977 1.00 42.31 101 LEU A O 1
ATOM 776 N N . SER A 1 102 ? 34.659 -5.760 -44.102 1.00 41.34 102 SER A N 1
ATOM 777 C CA . SER A 1 102 ? 34.171 -4.411 -44.399 1.00 41.34 102 SER A CA 1
ATOM 778 C C . SER A 1 102 ? 32.825 -4.168 -43.709 1.00 41.34 102 SER A C 1
ATOM 780 O O . SER A 1 102 ? 31.772 -4.483 -44.259 1.00 41.34 102 SER A O 1
ATOM 782 N N . CYS A 1 103 ? 32.846 -3.601 -42.504 1.00 37.59 103 CYS A N 1
ATOM 783 C CA . CYS A 1 103 ? 31.643 -3.146 -41.804 1.00 37.59 103 CYS A CA 1
ATOM 784 C C . CYS A 1 103 ? 31.208 -1.759 -42.317 1.00 37.59 103 CYS A C 1
ATOM 786 O O . CYS A 1 103 ? 31.955 -0.797 -42.123 1.00 37.59 103 CYS A O 1
ATOM 788 N N . PRO A 1 104 ? 30.000 -1.587 -42.888 1.00 40.62 104 PRO A N 1
ATOM 789 C CA . PRO A 1 104 ? 29.439 -0.260 -43.111 1.00 40.62 104 PRO A CA 1
ATOM 790 C C . PRO A 1 104 ? 29.039 0.350 -41.762 1.00 40.62 104 PRO A C 1
ATOM 792 O O . PRO A 1 104 ? 28.229 -0.225 -41.032 1.00 40.62 104 PRO A O 1
ATOM 795 N N . MET A 1 105 ? 29.579 1.521 -41.421 1.00 50.59 105 MET A N 1
ATOM 796 C CA . MET A 1 105 ? 29.070 2.307 -40.293 1.00 50.59 105 MET A CA 1
ATOM 797 C C . MET A 1 105 ? 27.657 2.828 -40.602 1.00 50.59 105 MET A C 1
ATOM 799 O O . MET A 1 105 ? 27.477 3.481 -41.631 1.00 50.59 105 MET A O 1
ATOM 803 N N . PRO A 1 106 ? 26.671 2.658 -39.703 1.00 42.31 106 PRO A N 1
ATOM 804 C CA . PRO A 1 106 ? 25.456 3.459 -39.732 1.00 42.31 106 PRO A CA 1
ATOM 805 C C . PRO A 1 106 ? 25.763 4.863 -39.194 1.00 42.31 106 PRO A C 1
ATOM 807 O O . PRO A 1 106 ? 26.259 5.011 -38.075 1.00 42.31 106 PRO A O 1
ATOM 810 N N . SER A 1 107 ? 25.444 5.897 -39.970 1.00 42.81 107 SER A N 1
ATOM 811 C CA . SER A 1 107 ? 25.549 7.294 -39.533 1.00 42.81 107 SER A CA 1
ATOM 812 C C . SER A 1 107 ? 24.640 7.578 -38.324 1.00 42.81 107 SER A C 1
ATOM 814 O O . SER A 1 107 ? 23.494 7.120 -38.307 1.00 42.81 107 SER A O 1
ATOM 816 N N . PRO A 1 108 ? 25.081 8.362 -37.322 1.00 43.22 108 PRO A N 1
ATOM 817 C CA . PRO A 1 108 ? 24.235 8.728 -36.192 1.00 43.22 108 PRO A CA 1
ATOM 818 C C . PRO A 1 108 ? 23.207 9.802 -36.588 1.00 43.22 108 PRO A C 1
ATOM 820 O O . PRO A 1 108 ? 23.536 10.981 -36.698 1.00 43.22 108 PRO A O 1
ATOM 823 N N . SER A 1 109 ? 21.942 9.410 -36.752 1.00 45.84 109 SER A N 1
ATOM 824 C CA . SER A 1 109 ? 20.822 10.346 -36.937 1.00 45.84 109 SER A CA 1
ATOM 825 C C . SER A 1 109 ? 20.477 11.078 -35.625 1.00 45.84 109 SER A C 1
ATOM 827 O O . SER A 1 109 ? 20.132 10.418 -34.638 1.00 45.84 109 SER A O 1
ATOM 829 N N . PRO A 1 110 ? 20.500 12.424 -35.572 1.00 51.38 110 PRO A N 1
ATOM 830 C CA . PRO A 1 110 ? 20.220 13.170 -34.347 1.00 51.38 110 PRO A CA 1
ATOM 831 C C . PRO A 1 110 ? 18.716 13.460 -34.174 1.00 51.38 110 PRO A C 1
ATOM 833 O O . PRO A 1 110 ? 18.235 14.531 -34.536 1.00 51.38 110 PRO A O 1
ATOM 836 N N . SER A 1 111 ? 17.951 12.536 -33.577 1.00 52.00 111 SER A N 1
ATOM 837 C CA . SER A 1 111 ? 16.528 12.786 -33.258 1.00 52.00 111 SER A CA 1
ATOM 838 C C . SER A 1 111 ? 15.990 12.038 -32.023 1.00 52.00 111 SER A C 1
ATOM 840 O O . SER A 1 111 ? 15.041 11.262 -32.091 1.00 52.00 111 SER A O 1
ATOM 842 N N . SER A 1 112 ? 16.546 12.314 -30.836 1.00 50.78 112 SER A N 1
ATOM 843 C CA . SER A 1 112 ? 15.949 11.848 -29.561 1.00 50.78 112 SER A CA 1
ATOM 844 C C . SER A 1 112 ? 15.983 12.849 -28.392 1.00 50.78 112 SER A C 1
ATOM 84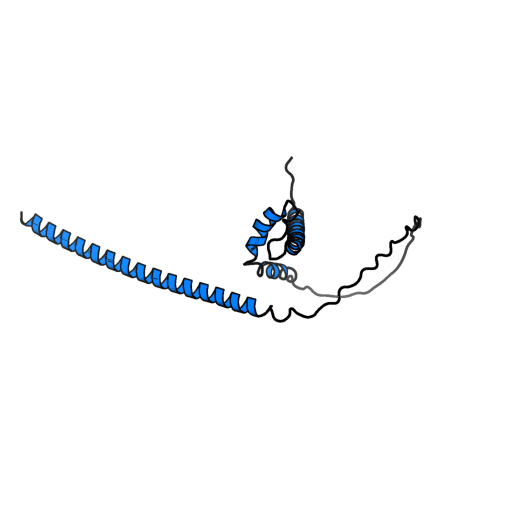6 O O . SER A 1 112 ? 15.482 12.545 -27.306 1.00 50.78 112 SER A O 1
ATOM 848 N N . ALA A 1 113 ? 16.481 14.073 -28.605 1.00 49.41 113 ALA A N 1
ATOM 849 C CA . ALA A 1 113 ? 16.629 15.086 -27.552 1.00 49.41 113 ALA A CA 1
ATOM 850 C C . ALA A 1 113 ? 15.296 15.541 -26.912 1.00 49.41 113 ALA A C 1
ATOM 852 O O . ALA A 1 113 ? 15.269 15.943 -25.749 1.00 49.41 113 ALA A O 1
ATOM 853 N N . THR A 1 114 ? 14.172 15.447 -27.628 1.00 47.44 114 THR A N 1
ATOM 854 C CA . THR A 1 114 ? 12.882 16.012 -27.192 1.00 47.44 114 THR A CA 1
ATOM 855 C C . THR A 1 114 ? 12.101 15.143 -26.199 1.00 47.44 114 THR A C 1
ATOM 857 O O . THR A 1 114 ? 11.247 15.667 -25.488 1.00 47.44 114 THR A O 1
ATOM 860 N N . ARG A 1 115 ? 12.372 13.830 -26.100 1.00 54.28 115 ARG A N 1
ATOM 861 C CA . ARG A 1 115 ? 11.543 12.902 -25.293 1.00 54.28 115 ARG A CA 1
ATOM 862 C C . ARG A 1 115 ? 11.938 12.822 -23.809 1.00 54.28 115 ARG A C 1
ATOM 864 O O . ARG A 1 115 ? 11.141 12.367 -22.994 1.00 54.28 115 ARG A O 1
ATOM 871 N N . LYS A 1 116 ? 13.142 13.273 -23.433 1.00 55.19 116 LYS A N 1
ATOM 872 C CA . LYS A 1 116 ? 13.699 13.070 -22.077 1.00 55.19 116 LYS A CA 1
ATOM 873 C C . LYS A 1 116 ? 13.041 13.936 -20.986 1.00 55.19 116 LYS A C 1
ATOM 875 O O . LYS A 1 116 ? 12.949 13.489 -19.849 1.00 55.19 116 LYS A O 1
ATOM 880 N N . ARG A 1 117 ? 12.559 15.143 -21.319 1.00 59.47 117 ARG A N 1
ATOM 881 C CA . ARG A 1 117 ? 12.022 16.119 -20.340 1.00 59.47 117 ARG A CA 1
ATOM 882 C C . ARG A 1 117 ? 10.661 15.750 -19.737 1.00 59.47 117 ARG A C 1
ATOM 884 O O . ARG A 1 117 ? 10.371 16.151 -18.617 1.00 59.47 117 ARG A O 1
ATOM 891 N N . ASN A 1 118 ? 9.828 15.010 -20.467 1.00 66.88 118 ASN A N 1
ATOM 892 C CA . ASN A 1 118 ? 8.438 14.780 -20.054 1.00 66.88 118 ASN A CA 1
ATOM 893 C C . ASN A 1 118 ? 8.326 13.707 -18.957 1.00 66.88 118 ASN A C 1
ATOM 895 O O . ASN A 1 118 ? 7.429 13.773 -18.124 1.00 66.88 118 ASN A O 1
ATOM 899 N N . PHE A 1 119 ? 9.256 12.746 -18.916 1.00 81.62 119 PHE A N 1
ATOM 900 C CA . PHE A 1 119 ? 9.226 11.654 -17.937 1.00 81.62 119 PHE A CA 1
ATOM 901 C C . PHE A 1 119 ? 9.437 12.142 -16.495 1.00 81.62 119 PHE A C 1
ATOM 903 O O . PHE A 1 119 ? 8.720 11.714 -15.598 1.00 81.62 119 PHE A O 1
ATOM 910 N N . SER A 1 120 ? 10.378 13.064 -16.265 1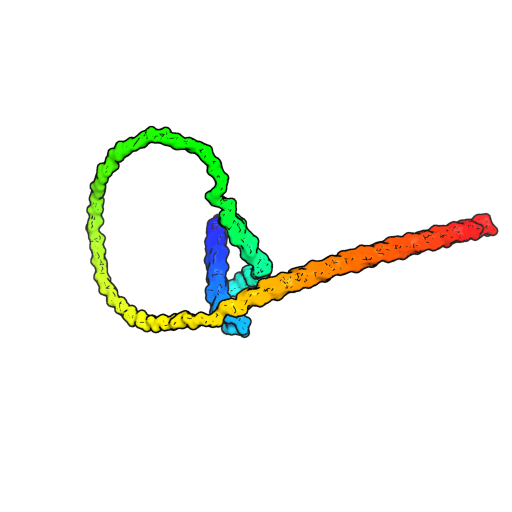.00 82.75 120 SER A N 1
ATOM 911 C CA . SER A 1 120 ? 10.630 13.617 -14.927 1.00 82.75 120 SER A CA 1
ATOM 912 C C . SER A 1 120 ? 9.470 14.475 -14.416 1.00 82.75 120 SER A C 1
ATOM 914 O O . SER A 1 120 ? 9.171 14.440 -13.227 1.00 82.75 120 SER A O 1
ATOM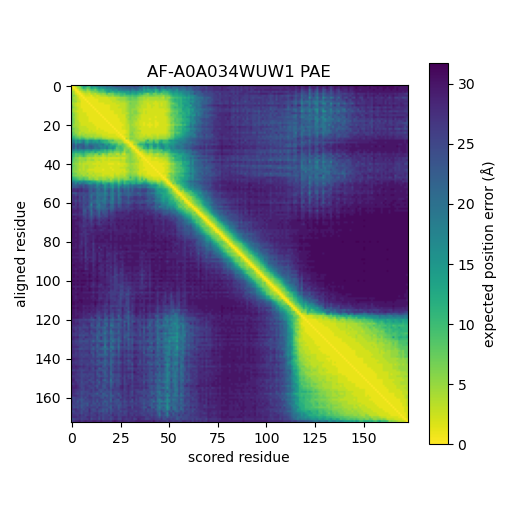 916 N N . ALA A 1 121 ? 8.789 15.205 -15.307 1.00 89.06 121 ALA A N 1
ATOM 917 C CA . ALA A 1 121 ? 7.609 15.994 -14.957 1.00 89.06 121 ALA A CA 1
ATOM 918 C C . ALA A 1 121 ? 6.412 15.104 -14.575 1.00 89.06 121 ALA A C 1
ATOM 920 O O . ALA A 1 121 ? 5.789 15.328 -13.539 1.00 89.06 121 ALA A O 1
ATOM 921 N N . GLU A 1 122 ? 6.123 14.058 -15.359 1.00 90.75 122 GLU A N 1
ATOM 922 C CA . GLU A 1 122 ? 5.051 13.110 -15.024 1.00 90.75 122 GLU A CA 1
ATOM 923 C C . GLU A 1 122 ? 5.377 12.285 -13.765 1.00 90.75 122 GLU A C 1
ATOM 925 O O . GLU A 1 122 ? 4.488 12.066 -12.947 1.00 90.75 122 GLU A O 1
ATOM 930 N N . LEU A 1 123 ? 6.643 11.908 -13.529 1.00 93.19 123 LEU A N 1
ATOM 931 C CA . LEU A 1 123 ? 7.050 11.256 -12.276 1.00 93.19 123 LEU A CA 1
ATOM 932 C C . LEU A 1 123 ? 6.803 12.158 -11.056 1.00 93.19 123 LEU A C 1
ATOM 934 O O . LEU A 1 123 ? 6.210 11.710 -10.078 1.00 93.19 123 LEU A O 1
ATOM 938 N N . LEU A 1 124 ? 7.204 13.432 -11.121 1.00 94.12 124 LEU A N 1
ATOM 939 C CA . LEU A 1 124 ? 6.982 14.395 -10.036 1.00 94.12 124 LEU A CA 1
ATOM 940 C C . LEU A 1 124 ? 5.484 14.620 -9.765 1.00 94.12 124 LEU A C 1
ATOM 942 O O . LEU A 1 124 ? 5.063 14.718 -8.615 1.00 94.12 124 LEU A O 1
ATOM 946 N N . LYS A 1 125 ? 4.667 14.648 -10.821 1.00 95.31 125 LYS A N 1
ATOM 947 C CA . LYS A 1 125 ? 3.204 14.767 -10.750 1.00 95.31 125 LYS A CA 1
ATOM 948 C C . LYS A 1 125 ? 2.541 13.533 -10.127 1.00 95.31 125 LYS A C 1
ATOM 950 O O . LYS A 1 125 ? 1.607 13.688 -9.345 1.00 95.31 125 LYS A O 1
ATOM 955 N N . VAL A 1 126 ? 3.029 12.326 -10.431 1.00 95.56 126 VAL A N 1
ATOM 956 C CA . VAL A 1 126 ? 2.583 11.083 -9.775 1.00 95.56 126 VAL A CA 1
ATOM 957 C C . VAL A 1 126 ? 2.960 11.087 -8.295 1.00 95.56 126 VAL A C 1
ATOM 959 O O . VAL A 1 126 ? 2.091 10.824 -7.469 1.00 95.56 126 VAL A O 1
ATOM 962 N N . LEU A 1 127 ? 4.205 11.441 -7.956 1.00 96.06 127 LEU A N 1
ATOM 963 C CA . LEU A 1 127 ? 4.662 11.528 -6.565 1.00 96.06 127 LEU A CA 1
ATOM 964 C C . LEU A 1 127 ? 3.832 12.535 -5.763 1.00 96.06 127 LEU A C 1
ATOM 966 O O . LEU A 1 127 ? 3.316 12.180 -4.709 1.00 96.06 127 LEU A O 1
ATOM 970 N N . LYS A 1 128 ? 3.613 13.746 -6.296 1.00 96.12 128 LYS A N 1
ATOM 971 C CA . LYS A 1 128 ? 2.746 14.737 -5.649 1.00 96.12 128 LYS A CA 1
ATOM 972 C C . LYS A 1 128 ? 1.338 14.181 -5.419 1.00 96.12 128 LYS A C 1
ATOM 974 O O . LYS A 1 128 ? 0.851 14.221 -4.299 1.00 96.12 128 LYS A O 1
ATOM 979 N N . LYS A 1 129 ? 0.720 13.577 -6.441 1.00 97.81 129 LYS A N 1
ATOM 980 C CA . LYS A 1 129 ? -0.613 12.972 -6.304 1.00 97.81 129 LYS A CA 1
ATOM 981 C C . LYS A 1 129 ? -0.651 11.852 -5.252 1.00 97.81 129 LYS A C 1
ATOM 983 O O . LYS A 1 129 ? -1.679 11.679 -4.608 1.00 97.81 129 LYS A O 1
ATOM 988 N N . GLN A 1 130 ? 0.427 11.085 -5.075 1.00 96.69 130 GLN A N 1
ATOM 989 C CA . GLN A 1 130 ? 0.519 10.085 -4.005 1.00 96.69 130 GLN A CA 1
ATOM 990 C C . GLN A 1 130 ? 0.581 10.738 -2.618 1.00 96.69 130 GLN A C 1
ATOM 992 O O . GLN A 1 130 ? -0.118 10.273 -1.721 1.00 96.69 130 GLN A O 1
ATOM 997 N N . THR A 1 131 ? 1.342 11.824 -2.457 1.00 96.94 131 THR A N 1
ATOM 998 C CA . THR A 1 131 ? 1.362 12.623 -1.220 1.00 96.94 131 THR A CA 1
ATOM 999 C C . THR A 1 131 ? -0.019 13.205 -0.908 1.00 96.94 131 THR A C 1
ATOM 1001 O O . THR A 1 131 ? -0.529 12.963 0.181 1.00 96.94 131 THR A O 1
ATOM 1004 N N . ASP A 1 132 ? -0.663 13.863 -1.880 1.00 97.88 132 ASP A N 1
ATOM 1005 C CA . ASP A 1 132 ? -1.991 14.481 -1.725 1.00 97.88 132 ASP A CA 1
ATOM 1006 C C . ASP A 1 132 ? -3.077 13.444 -1.327 1.00 97.88 13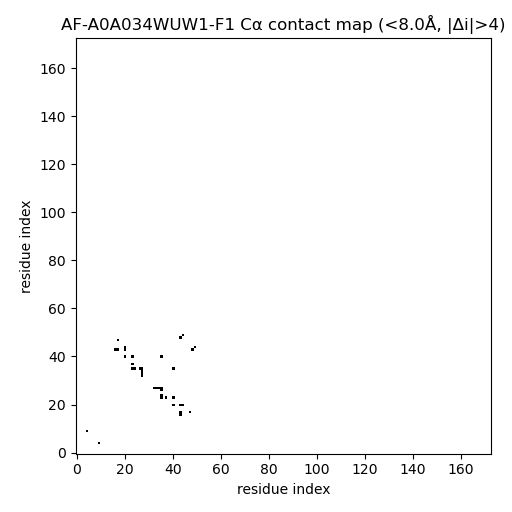2 ASP A C 1
ATOM 1008 O O . ASP A 1 132 ? -4.039 13.761 -0.625 1.00 97.88 132 ASP A O 1
ATOM 1012 N N . ILE A 1 133 ? -2.954 12.189 -1.789 1.00 97.94 133 ILE A N 1
ATOM 1013 C CA . ILE A 1 133 ? -3.849 11.084 -1.395 1.00 97.94 133 ILE A CA 1
ATOM 1014 C C . ILE A 1 133 ? -3.552 10.621 0.035 1.00 97.94 133 ILE A C 1
ATOM 1016 O O . ILE A 1 133 ? -4.487 10.373 0.791 1.00 97.94 133 ILE A O 1
ATOM 1020 N N . LEU A 1 134 ? -2.276 10.486 0.408 1.00 97.94 134 LEU A N 1
ATOM 1021 C CA . LEU A 1 134 ? -1.884 10.023 1.740 1.00 97.94 134 LEU A CA 1
ATOM 1022 C C . LEU A 1 134 ? -2.287 11.022 2.834 1.00 97.94 134 LEU A C 1
ATOM 1024 O O . LEU A 1 134 ? -2.780 10.602 3.876 1.00 97.94 134 LEU A O 1
ATOM 1028 N N . GLU A 1 135 ? -2.123 12.320 2.572 1.00 98.19 135 GLU A N 1
ATOM 1029 C CA . GLU A 1 135 ? -2.570 13.410 3.449 1.00 98.19 135 GLU A CA 1
ATOM 1030 C C . GLU A 1 135 ? -4.085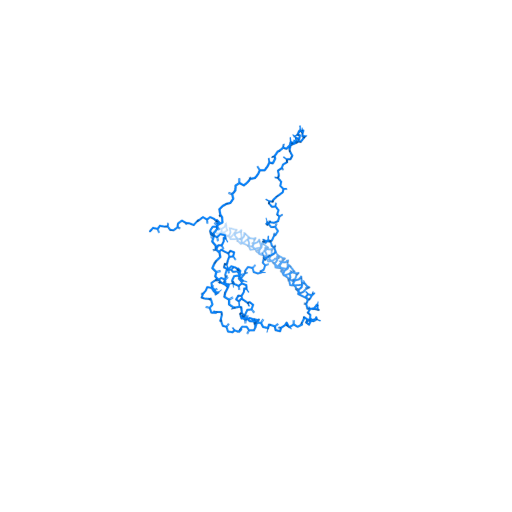 13.335 3.683 1.00 98.19 135 GLU A C 1
ATOM 1032 O O . GLU A 1 135 ? -4.531 13.222 4.823 1.00 98.19 135 GLU A O 1
ATOM 1037 N N . ARG A 1 136 ? -4.878 13.227 2.606 1.00 98.38 136 ARG A N 1
ATOM 1038 C CA . ARG A 1 136 ? -6.334 13.065 2.712 1.00 98.38 136 ARG A CA 1
ATOM 1039 C C . ARG A 1 136 ? -6.744 11.819 3.497 1.00 98.38 136 ARG A C 1
ATOM 1041 O O . ARG A 1 136 ? -7.635 11.900 4.332 1.00 98.38 136 ARG A O 1
ATOM 1048 N N . VAL A 1 137 ? -6.115 10.671 3.241 1.00 98.19 137 VAL A N 1
ATOM 1049 C CA . VAL A 1 137 ? -6.426 9.427 3.966 1.00 98.19 137 VAL A CA 1
ATOM 1050 C C . VAL A 1 137 ? -6.091 9.565 5.454 1.00 98.19 137 VAL A C 1
ATOM 1052 O O . VAL A 1 137 ? -6.813 9.014 6.284 1.00 98.19 137 VAL A O 1
ATOM 1055 N N . ALA A 1 138 ? -5.049 10.319 5.817 1.00 98.25 138 ALA A N 1
ATOM 1056 C CA . ALA A 1 138 ? -4.735 10.608 7.214 1.00 98.25 138 ALA A CA 1
ATOM 1057 C C . ALA A 1 138 ? -5.808 11.498 7.873 1.00 98.25 138 ALA A C 1
ATOM 1059 O O . ALA A 1 138 ? -6.262 11.173 8.972 1.00 98.25 138 ALA A O 1
ATOM 1060 N N . ASP A 1 139 ? -6.267 12.551 7.190 1.00 98.44 139 ASP A N 1
ATOM 1061 C CA . ASP A 1 139 ? -7.344 13.430 7.670 1.00 98.44 139 ASP A CA 1
ATOM 1062 C C . ASP A 1 139 ? -8.688 12.694 7.803 1.00 98.44 139 ASP A C 1
ATOM 1064 O O . ASP A 1 139 ? -9.350 12.789 8.837 1.00 98.44 139 ASP A O 1
ATOM 1068 N N . GLU A 1 140 ? -9.072 11.898 6.798 1.00 97.88 140 GLU A N 1
ATOM 1069 C CA . GLU A 1 140 ? -10.270 11.047 6.829 1.00 97.88 140 GLU A CA 1
ATOM 1070 C C . GLU A 1 140 ? -10.193 10.029 7.981 1.00 97.88 140 GLU A C 1
ATOM 1072 O O . GLU A 1 140 ? -11.153 9.870 8.737 1.00 97.88 140 GLU A O 1
ATOM 1077 N N . THR A 1 141 ? -9.033 9.388 8.180 1.00 98.00 141 THR A N 1
ATOM 1078 C CA . THR A 1 141 ? -8.809 8.447 9.295 1.00 98.00 141 THR A CA 1
ATOM 1079 C C . THR A 1 141 ? -8.950 9.138 10.651 1.00 98.00 141 THR A C 1
ATOM 1081 O O . THR A 1 141 ? -9.599 8.603 11.553 1.00 98.00 141 THR A O 1
ATOM 1084 N N . LYS A 1 142 ? -8.376 10.338 10.800 1.00 98.31 142 LYS A N 1
ATOM 1085 C CA . LYS A 1 142 ? -8.494 11.141 12.019 1.00 98.31 142 LYS A CA 1
ATOM 1086 C C . LYS A 1 142 ? -9.957 11.492 12.298 1.00 98.31 142 LYS A C 1
ATOM 1088 O O . LYS A 1 142 ? -10.428 11.219 13.401 1.00 98.31 142 LYS A O 1
ATOM 1093 N N . HIS A 1 143 ? -10.682 12.008 11.306 1.00 98.44 143 HIS A N 1
ATOM 1094 C CA . HIS A 1 143 ? -12.088 12.385 11.452 1.00 98.44 143 HIS A CA 1
ATOM 1095 C C . HIS A 1 143 ? -12.970 11.190 11.857 1.00 98.44 143 HIS A C 1
ATOM 1097 O O . HIS A 1 143 ? -13.731 11.283 12.819 1.00 98.44 143 HIS A O 1
ATOM 1103 N N . VAL A 1 144 ? -12.803 10.032 11.205 1.00 98.38 144 VAL A N 1
ATOM 1104 C CA . VAL A 1 144 ? -13.515 8.797 11.582 1.00 98.38 144 VAL A CA 1
ATOM 1105 C C . VAL A 1 144 ? -13.173 8.361 13.012 1.00 98.38 144 VAL A C 1
ATOM 1107 O O . VAL A 1 144 ? -14.057 7.910 13.742 1.00 98.38 144 VAL A O 1
ATOM 1110 N N . SER A 1 145 ? -11.920 8.517 13.455 1.00 98.06 145 SER A N 1
ATOM 1111 C CA . SER A 1 145 ? -11.545 8.176 14.834 1.00 98.06 145 SER A CA 1
ATOM 1112 C C . SER A 1 145 ? -12.199 9.096 15.876 1.00 98.06 145 SER A C 1
ATOM 1114 O O . SER A 1 145 ? -12.618 8.616 16.930 1.00 98.06 145 SER A O 1
ATOM 1116 N N . GLU A 1 146 ? -12.356 10.387 15.570 1.00 98.50 146 GLU A N 1
ATOM 1117 C CA . GLU A 1 146 ? -13.036 11.361 16.432 1.00 98.50 146 GLU A CA 1
ATOM 1118 C C . GLU A 1 146 ? -14.534 11.030 16.569 1.00 98.50 146 GLU A C 1
ATOM 1120 O O . GLU A 1 146 ? -15.042 10.948 17.691 1.00 98.50 146 GLU A O 1
ATOM 1125 N N . GLU A 1 147 ? -15.216 10.717 15.461 1.00 98.19 147 GLU A N 1
ATOM 1126 C CA . GLU A 1 147 ? -16.630 10.303 15.455 1.00 98.19 147 GLU A CA 1
ATOM 1127 C C . GLU A 1 147 ? -16.875 9.005 16.246 1.00 98.19 147 GLU A C 1
ATOM 1129 O O . GLU A 1 147 ? -17.850 8.901 17.000 1.00 98.19 147 GLU A O 1
ATOM 1134 N N . ILE A 1 148 ? -15.972 8.020 16.146 1.00 98.38 148 ILE A N 1
ATOM 1135 C CA . ILE A 1 148 ? -16.048 6.778 16.935 1.00 98.38 148 ILE A CA 1
ATOM 1136 C C . ILE A 1 148 ? -15.900 7.082 18.433 1.00 98.38 148 ILE A C 1
ATOM 1138 O O . ILE A 1 148 ? -16.700 6.600 19.238 1.00 98.38 148 ILE A O 1
ATOM 1142 N N . ILE A 1 149 ? -14.921 7.907 18.823 1.00 98.50 149 ILE A N 1
ATOM 1143 C CA . ILE A 1 149 ? -14.705 8.300 20.226 1.00 98.50 149 ILE A CA 1
ATOM 1144 C C . ILE A 1 149 ? -15.932 9.040 20.781 1.00 98.50 149 ILE A C 1
ATOM 1146 O O . ILE A 1 149 ? -16.351 8.782 21.915 1.00 98.50 149 ILE A O 1
ATOM 1150 N N . GLN A 1 150 ? -16.531 9.935 19.992 1.00 98.31 150 GLN A N 1
ATOM 1151 C CA . GLN A 1 150 ? -17.749 10.653 20.365 1.00 98.31 150 GLN A CA 1
ATOM 1152 C C . GLN A 1 150 ? -18.942 9.702 20.536 1.00 98.31 150 GLN A C 1
ATOM 1154 O O . GLN A 1 150 ? -19.626 9.760 21.560 1.00 98.31 150 GLN A O 1
ATOM 1159 N N . THR A 1 151 ? -19.146 8.785 19.588 1.00 97.69 151 THR A N 1
ATOM 1160 C CA . THR A 1 151 ? -20.229 7.790 19.621 1.00 97.69 151 THR A CA 1
ATOM 1161 C C . THR A 1 151 ? -20.117 6.873 20.842 1.00 97.69 151 THR A C 1
ATOM 1163 O O . THR A 1 151 ? -21.095 6.691 21.568 1.00 97.69 151 THR A O 1
ATOM 1166 N N . VAL A 1 152 ? -18.919 6.353 21.141 1.00 98.31 152 VAL A N 1
ATOM 1167 C CA . VAL A 1 152 ? -18.675 5.517 22.333 1.00 98.31 152 VAL A CA 1
ATOM 1168 C C . VAL A 1 152 ? -18.937 6.302 23.622 1.00 98.31 152 VAL A C 1
ATOM 1170 O O . VAL A 1 152 ? -19.572 5.784 24.540 1.00 98.31 152 VAL A O 1
ATOM 1173 N N . ARG A 1 153 ? -18.522 7.574 23.695 1.00 97.81 153 ARG A N 1
ATOM 1174 C CA . ARG A 1 153 ? -18.788 8.430 24.863 1.00 97.81 153 ARG A CA 1
ATOM 1175 C C . ARG A 1 153 ? -20.286 8.656 25.086 1.00 97.81 153 ARG A C 1
ATOM 1177 O O . ARG A 1 153 ? -20.740 8.591 26.227 1.00 97.81 153 ARG A O 1
ATOM 1184 N N . GLN A 1 154 ? -21.045 8.914 24.020 1.00 97.81 154 GLN A N 1
ATOM 1185 C CA . GLN A 1 154 ? -22.501 9.074 24.092 1.00 97.81 154 GLN A CA 1
ATOM 1186 C C . GLN A 1 154 ? -23.194 7.771 24.506 1.00 97.81 154 GLN A C 1
ATOM 1188 O O . GLN A 1 154 ? -24.058 7.799 25.381 1.00 97.81 154 GLN A O 1
ATOM 1193 N N . HIS A 1 155 ? -22.782 6.634 23.937 1.00 97.75 155 HIS A N 1
ATOM 1194 C CA . HIS A 1 155 ? -23.313 5.322 24.301 1.00 97.75 155 HIS A CA 1
ATOM 1195 C C . HIS A 1 155 ? -23.076 5.007 25.784 1.00 97.75 155 HIS A C 1
ATOM 1197 O O . HIS A 1 155 ? -24.025 4.681 26.492 1.00 97.75 155 HIS A O 1
ATOM 1203 N N . ASN A 1 156 ? -21.850 5.199 26.281 1.00 97.94 156 ASN A N 1
ATOM 1204 C CA . ASN A 1 156 ? -21.535 4.985 27.693 1.00 97.94 156 ASN A CA 1
ATOM 1205 C C . ASN A 1 156 ? -22.376 5.897 28.601 1.00 97.94 156 ASN A C 1
ATOM 1207 O O . ASN A 1 156 ? -22.952 5.416 29.569 1.00 97.94 156 ASN A O 1
ATOM 1211 N N . ASN A 1 157 ? -22.530 7.186 28.270 1.00 97.81 157 ASN A N 1
ATOM 1212 C CA . ASN A 1 157 ? -23.373 8.093 29.058 1.00 97.81 157 ASN A CA 1
ATOM 1213 C C . ASN A 1 157 ? -24.849 7.657 29.101 1.00 97.81 157 ASN A C 1
ATOM 1215 O O . ASN A 1 157 ? -25.488 7.771 30.146 1.00 97.81 157 ASN A O 1
ATOM 1219 N N . LEU A 1 158 ? -25.390 7.152 27.988 1.00 98.00 158 LEU A N 1
ATOM 1220 C CA . LEU A 1 158 ? -26.753 6.626 27.944 1.00 98.00 158 LEU A CA 1
ATOM 1221 C C . LEU A 1 158 ? -26.898 5.360 28.803 1.00 98.00 158 LEU A C 1
ATOM 1223 O O . LEU A 1 158 ? -27.876 5.243 29.540 1.00 98.00 158 LEU A O 1
ATOM 1227 N N . SER A 1 159 ? -25.919 4.455 28.743 1.00 98.12 159 SER A N 1
ATOM 1228 C CA . SER A 1 159 ? -25.885 3.225 29.542 1.00 98.12 159 SER A CA 1
ATOM 1229 C C . SER A 1 159 ? -25.812 3.510 31.044 1.00 98.12 159 SER A C 1
ATOM 1231 O O . SER A 1 159 ? -26.614 2.958 31.791 1.00 98.12 159 SER A O 1
ATOM 1233 N N . GLU A 1 160 ? -24.950 4.433 31.487 1.00 97.75 160 GLU A N 1
ATOM 1234 C CA . GLU A 1 160 ? -24.898 4.886 32.890 1.00 97.75 160 GLU A CA 1
ATOM 1235 C C . GLU A 1 160 ? -26.262 5.418 33.357 1.00 97.75 160 GLU A C 1
ATOM 1237 O O . GLU A 1 160 ? -26.802 4.982 34.372 1.00 97.75 160 GLU A O 1
ATOM 1242 N N . ARG A 1 161 ? -26.893 6.300 32.566 1.00 97.19 161 ARG A N 1
ATOM 1243 C CA . ARG A 1 161 ? -28.222 6.848 32.891 1.00 97.19 161 ARG A CA 1
ATOM 1244 C C . ARG A 1 161 ? -29.314 5.780 32.953 1.00 97.19 161 ARG A C 1
ATOM 1246 O O . ARG A 1 161 ? -30.240 5.918 33.751 1.00 97.19 161 ARG A O 1
ATOM 1253 N N . PHE A 1 162 ? -29.231 4.745 32.118 1.00 98.06 162 PHE A N 1
ATOM 1254 C CA . PHE A 1 162 ? -30.149 3.610 32.162 1.00 98.06 162 PHE A CA 1
ATOM 1255 C C . PHE A 1 162 ? -29.941 2.767 33.428 1.00 98.06 162 PHE A C 1
ATOM 1257 O O . PHE A 1 162 ? -30.921 2.432 34.089 1.00 98.06 162 PHE A O 1
ATOM 1264 N N . LEU A 1 163 ? -28.689 2.490 33.809 1.00 97.38 163 LEU A N 1
ATOM 1265 C CA . LEU A 1 163 ? -28.364 1.777 35.048 1.00 97.38 163 LEU A CA 1
ATOM 1266 C C . LEU A 1 163 ? -28.888 2.531 36.277 1.00 97.38 163 LEU A C 1
ATOM 1268 O O . LEU A 1 163 ? -29.621 1.944 37.068 1.00 97.38 163 LEU A O 1
ATOM 1272 N N . THR A 1 164 ? -28.637 3.842 36.374 1.00 97.75 164 THR A N 1
ATOM 1273 C CA . THR A 1 164 ? -29.183 4.683 37.454 1.00 97.75 164 THR A CA 1
ATOM 1274 C C . THR A 1 164 ? -30.714 4.642 37.503 1.00 97.75 164 THR A C 1
ATOM 1276 O O . THR A 1 164 ? -31.295 4.617 38.586 1.00 97.75 164 THR A O 1
ATOM 1279 N N . LEU A 1 165 ? -31.403 4.625 36.354 1.00 97.69 165 LEU A N 1
ATOM 1280 C CA . LEU A 1 165 ? -32.866 4.520 36.321 1.00 97.69 165 LEU A CA 1
ATOM 1281 C C . LEU A 1 165 ? -33.350 3.155 36.838 1.00 97.69 165 LEU A C 1
ATOM 1283 O O . LEU A 1 165 ? -34.301 3.105 37.613 1.00 97.69 165 LEU A O 1
ATOM 1287 N N . MET A 1 166 ? -32.695 2.065 36.432 1.00 97.06 166 MET A N 1
ATOM 1288 C CA . MET A 1 166 ? -33.029 0.710 36.880 1.00 97.06 166 MET A CA 1
ATOM 1289 C C . MET A 1 166 ? -32.790 0.523 38.383 1.00 97.06 166 MET A C 1
ATOM 1291 O O . MET A 1 166 ? -33.631 -0.067 39.056 1.00 97.06 166 MET A O 1
ATOM 1295 N N . GLU A 1 167 ? -31.702 1.075 38.919 1.00 97.00 167 GLU A N 1
ATOM 1296 C CA . GLU A 1 167 ? -31.391 1.084 40.354 1.00 97.00 167 GLU A CA 1
ATOM 1297 C C . GLU A 1 167 ? -32.472 1.835 41.154 1.00 97.00 167 GLU A C 1
ATOM 1299 O O . GLU A 1 167 ? -33.090 1.262 42.048 1.00 97.00 167 GLU A O 1
ATOM 1304 N N . ASN A 1 168 ? -32.836 3.052 40.727 1.00 96.81 168 ASN A N 1
ATOM 1305 C CA . ASN A 1 168 ? -33.924 3.845 41.325 1.00 96.81 168 ASN A CA 1
ATOM 1306 C C . ASN A 1 168 ? -35.315 3.178 41.270 1.00 96.81 168 ASN A C 1
ATOM 1308 O O . ASN A 1 168 ? -36.221 3.597 41.997 1.00 96.81 168 ASN A O 1
ATOM 1312 N N . ILE A 1 169 ? -35.531 2.219 40.362 1.00 96.75 169 ILE A N 1
ATOM 1313 C CA . ILE A 1 169 ? -36.762 1.417 40.290 1.00 96.75 169 ILE A CA 1
ATOM 1314 C C . ILE A 1 169 ? -36.661 0.220 41.241 1.00 96.75 169 ILE A C 1
ATOM 1316 O O . ILE A 1 169 ? -37.620 -0.059 41.955 1.00 96.75 169 ILE A O 1
ATOM 1320 N N . ALA A 1 170 ? -35.508 -0.454 41.281 1.00 96.06 170 ALA A N 1
ATOM 1321 C CA . ALA A 1 170 ? -35.260 -1.589 42.165 1.00 96.06 170 ALA A CA 1
ATOM 1322 C C . ALA A 1 170 ? -35.322 -1.207 43.655 1.00 96.06 170 ALA A C 1
ATOM 1324 O O . ALA A 1 170 ? -35.858 -1.972 44.444 1.00 96.06 170 ALA A O 1
ATOM 1325 N N . GLU A 1 171 ? -34.860 -0.011 44.034 1.00 95.19 171 GLU A N 1
ATOM 1326 C CA . GLU A 1 171 ? -34.968 0.515 45.408 1.00 95.19 171 GLU A CA 1
ATOM 1327 C C . GLU A 1 171 ? -36.409 0.828 45.863 1.00 95.19 171 GLU A C 1
ATOM 1329 O O . GLU A 1 171 ? -36.640 1.104 47.040 1.00 95.19 171 GLU A O 1
ATOM 1334 N N . LYS A 1 172 ? -37.384 0.840 44.942 1.00 92.62 172 LYS A N 1
ATOM 1335 C CA . LYS A 1 172 ? -38.789 1.208 45.206 1.00 92.62 172 LYS A CA 1
ATOM 1336 C C . LYS A 1 172 ? -39.761 0.025 45.165 1.00 92.62 172 LYS A C 1
ATOM 1338 O O . LYS A 1 172 ? -40.969 0.253 45.255 1.00 92.62 172 LYS A O 1
ATOM 1343 N N . LEU A 1 173 ? -39.245 -1.193 44.995 1.00 83.81 173 LEU A N 1
ATOM 1344 C CA . LEU A 1 173 ? -39.986 -2.459 44.955 1.00 83.81 173 LEU A CA 1
ATOM 1345 C C . LEU A 1 173 ? -39.739 -3.277 46.229 1.00 83.81 173 LEU A C 1
ATOM 1347 O O . LEU A 1 173 ? -40.735 -3.860 46.710 1.00 83.81 173 LEU A O 1
#

Solvent-accessible surface area (backbone atoms only — not comparable to full-atom values): 11547 Å² total; per-residue (Å²): 132,86,82,85,78,54,71,67,60,50,51,53,49,50,54,54,51,56,51,53,46,53,66,45,54,68,71,27,49,93,85,70,47,72,78,71,89,53,90,57,47,69,64,48,41,65,63,60,58,68,46,66,88,60,62,68,65,72,56,59,70,71,72,70,78,86,82,87,82,84,87,84,90,87,90,90,83,86,88,88,88,84,91,85,87,85,84,85,88,83,83,86,80,86,87,78,86,81,82,88,76,86,74,82,80,81,80,88,77,95,83,66,84,82,68,66,67,58,57,61,54,52,48,54,52,50,53,48,52,52,51,60,48,52,54,49,53,51,53,53,52,50,53,55,51,52,53,49,55,51,50,52,53,54,50,51,53,53,51,53,55,49,50,56,52,52,50,66,49,62,79,75,111

Radius of gyration: 36.66 Å; Cα contacts (8 Å, |Δi|>4): 19; chains: 1; bounding box: 111×48×90 Å

Secondary structure (DSSP, 8-state):
------HHHHH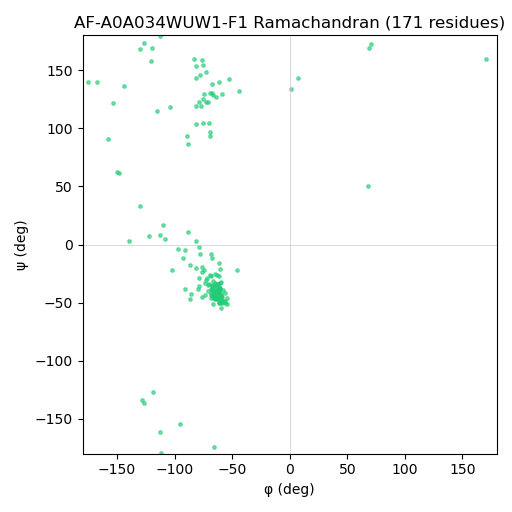HHHHHHHHHHHHHHHHHTTTT-S--S-TTHHHHIIIIIGGGGG-SHHHHTTSSSS--------------------PPP--PPPPPPPP---PPPPP-----TTSHHHHHHHHHHHHHHHHHHHHHHHHHHHHHHHHHHHHHHHHHHHHHHHHHHHHHHHTT-